Protein AF-A0A399IGV0-F1 (afdb_monomer)

Secondary structure (DSSP, 8-state):
--HHHHHHHHHHHHHTT---EEEEEE-TTS-EEEEEEEETTEEEEEEE---TT--S-HHHHTEEEEPHHHHHHHHHH-SEEEE-

Solvent-accessible surface area (backbone atoms only — not comparable to full-atom values): 4775 Å² total; per-residue (Å²): 130,48,58,66,53,51,54,52,51,51,52,48,36,58,74,67,68,48,52,74,38,38,39,38,29,17,31,88,86,70,47,68,44,27,37,38,41,35,35,92,92,42,80,46,41,33,37,23,56,78,58,96,83,52,91,63,75,41,59,71,81,40,57,42,81,39,55,75,70,60,43,47,61,50,39,70,64,39,64,46,80,48,80,96

pLDDT: mean 71.91, std 9.55, range [51.44, 84.38]

Nearest PDB structures (foldseek):
  2zgn-assembly1_A  TM=4.960E-01  e=7.794E-01  Cyclocybe aegerita
  2zgt-assembly1_A  TM=5.280E-01  e=1.115E+00  Cyclocybe aegerita
  2r0f-assembly1_A  TM=4.039E-01  e=3.902E+00  unclassified

Sequence (84 aa):
MIQIYINEIIKKRISENNLNTTILLTDAANFIIGKVIINDSGINFWCYEYSRNDTTEPWEKNKKKLSAGEFQLLCERAHEIKFL

Radius of gyration: 12.64 Å; Cα contacts (8 Å, |Δi|>4): 135; chains: 1; bounding box: 35×23×29 Å

Mean predicted aligned error: 8.33 Å

Organism: NCBI:txid225345

Foldseek 3Di:
DQLVVVVVVLVVCVVVVVQAKKKFFAAPVRDTQWIWGRHPVGIWIWGFDDDVPDPPPRRPPRIDTDDPVVVSVVSVRGDDMDID

Structure (mmCIF, N/CA/C/O backbone):
data_AF-A0A399IGV0-F1
#
_entry.id   AF-A0A399IGV0-F1
#
loop_
_atom_site.group_PDB
_atom_site.id
_atom_site.type_symbol
_atom_site.label_atom_id
_atom_site.label_alt_id
_atom_site.label_comp_id
_atom_site.label_asym_id
_atom_site.label_entity_id
_atom_site.label_seq_id
_atom_site.pdbx_PDB_ins_code
_atom_site.Cartn_x
_atom_site.Cartn_y
_atom_site.Cartn_z
_atom_site.occupancy
_atom_site.B_iso_or_equiv
_atom_site.auth_seq_id
_atom_site.auth_comp_id
_atom_site.auth_asym_id
_atom_site.auth_atom_id
_atom_site.pdbx_PDB_model_num
ATOM 1 N N . MET A 1 1 ? -8.247 0.866 -13.809 1.00 56.78 1 MET A N 1
ATOM 2 C CA . MET A 1 1 ? -9.375 0.437 -12.946 1.00 56.78 1 MET A CA 1
ATOM 3 C C . MET A 1 1 ? -8.857 -0.322 -11.706 1.00 56.78 1 MET A C 1
ATOM 5 O O . MET A 1 1 ? -9.361 -1.383 -11.377 1.00 56.78 1 MET A O 1
ATOM 9 N N . ILE A 1 2 ? -7.839 0.213 -11.014 1.00 56.03 2 ILE A N 1
ATOM 10 C CA . ILE A 1 2 ? -7.137 -0.458 -9.891 1.00 56.03 2 ILE A CA 1
ATOM 11 C C . ILE A 1 2 ? -7.688 -0.012 -8.524 1.00 56.03 2 ILE A C 1
ATOM 13 O O . ILE A 1 2 ? -7.703 -0.782 -7.569 1.00 56.03 2 ILE A O 1
ATOM 17 N N . GLN A 1 3 ? -8.243 1.201 -8.447 1.00 51.44 3 GLN A N 1
ATOM 18 C CA . GLN A 1 3 ? -8.851 1.762 -7.237 1.00 51.44 3 GLN A CA 1
ATOM 19 C C . GLN A 1 3 ? -10.004 0.913 -6.685 1.00 51.44 3 GLN A C 1
ATOM 21 O O . GLN A 1 3 ? -10.065 0.651 -5.485 1.00 51.44 3 GLN A O 1
ATOM 26 N N . ILE A 1 4 ? -10.913 0.473 -7.563 1.00 56.91 4 ILE A N 1
ATOM 27 C CA . ILE A 1 4 ? -12.041 -0.387 -7.174 1.00 56.91 4 ILE A CA 1
ATOM 28 C C . ILE A 1 4 ? -11.494 -1.688 -6.580 1.00 56.91 4 ILE A C 1
ATOM 30 O O . ILE A 1 4 ? -11.948 -2.126 -5.531 1.00 56.91 4 ILE A O 1
ATOM 34 N N . TYR A 1 5 ? -10.449 -2.245 -7.191 1.00 65.62 5 TYR A N 1
ATOM 35 C CA . TYR A 1 5 ? -9.848 -3.497 -6.754 1.00 65.62 5 TYR A CA 1
ATOM 36 C C . TYR A 1 5 ? -9.198 -3.386 -5.364 1.00 65.62 5 TYR A C 1
ATOM 38 O O . TYR A 1 5 ? -9.417 -4.253 -4.525 1.00 65.62 5 TYR A O 1
ATOM 46 N N . ILE A 1 6 ? -8.492 -2.288 -5.061 1.00 65.06 6 ILE A N 1
ATOM 47 C CA . ILE A 1 6 ? -7.896 -2.060 -3.730 1.00 65.06 6 ILE A CA 1
ATOM 48 C C . ILE A 1 6 ? -8.965 -1.906 -2.651 1.00 65.06 6 ILE A C 1
ATOM 50 O O . ILE A 1 6 ? -8.846 -2.518 -1.592 1.00 65.06 6 ILE A O 1
ATOM 54 N N . ASN A 1 7 ? -10.021 -1.132 -2.909 1.00 67.06 7 ASN A N 1
ATOM 55 C CA . ASN A 1 7 ? -11.105 -0.974 -1.940 1.00 67.06 7 ASN A CA 1
ATOM 56 C C . ASN A 1 7 ? -11.808 -2.304 -1.649 1.00 67.06 7 ASN A C 1
ATOM 58 O O . ASN A 1 7 ? -12.084 -2.602 -0.490 1.00 67.06 7 ASN A O 1
ATOM 62 N N . GLU A 1 8 ? -12.056 -3.124 -2.669 1.00 70.00 8 GLU A N 1
ATOM 63 C CA . GLU A 1 8 ? -12.660 -4.448 -2.491 1.00 70.00 8 GLU A CA 1
ATOM 64 C C . GLU A 1 8 ? -11.723 -5.415 -1.749 1.00 70.00 8 GLU A C 1
ATOM 66 O O . GLU A 1 8 ? -12.165 -6.139 -0.859 1.00 70.00 8 GLU A O 1
ATOM 71 N N . ILE A 1 9 ? -10.416 -5.370 -2.024 1.00 69.94 9 ILE A N 1
ATOM 72 C CA . ILE A 1 9 ? -9.398 -6.130 -1.286 1.00 69.94 9 ILE A CA 1
ATOM 73 C C . ILE A 1 9 ? -9.365 -5.727 0.193 1.00 69.94 9 ILE A C 1
ATOM 75 O O . ILE A 1 9 ? -9.363 -6.595 1.066 1.00 69.94 9 ILE A O 1
ATOM 79 N N . ILE A 1 10 ? -9.335 -4.424 0.483 1.00 68.31 10 ILE A N 1
ATOM 80 C CA . ILE A 1 10 ? -9.303 -3.901 1.853 1.00 68.31 10 ILE A CA 1
ATOM 81 C C . ILE A 1 10 ? -10.569 -4.333 2.598 1.00 68.31 10 ILE A C 1
ATOM 83 O O . ILE A 1 10 ? -10.473 -4.897 3.687 1.00 68.31 10 ILE A O 1
ATOM 87 N N . LYS A 1 11 ? -11.751 -4.140 1.995 1.00 70.38 11 LYS A N 1
ATOM 88 C CA . LYS A 1 11 ? -13.031 -4.578 2.571 1.00 70.38 11 LYS A CA 1
ATOM 89 C C . LYS A 1 11 ? -13.039 -6.078 2.852 1.00 70.38 11 LYS A C 1
ATOM 91 O O . LYS A 1 11 ? -13.438 -6.486 3.940 1.00 70.38 11 LYS A O 1
ATOM 96 N N . LYS A 1 12 ? -12.556 -6.888 1.905 1.00 72.56 12 LYS A N 1
ATOM 97 C CA . LYS A 1 12 ? -12.464 -8.342 2.057 1.00 72.56 12 LYS A CA 1
ATOM 98 C C . LYS A 1 12 ? -11.565 -8.723 3.234 1.00 72.56 12 LYS A C 1
ATOM 100 O O . LYS A 1 12 ? -11.989 -9.489 4.092 1.00 72.56 12 LYS A O 1
ATOM 105 N N . ARG A 1 13 ? -10.366 -8.144 3.338 1.00 68.12 13 ARG A N 1
ATOM 106 C CA . ARG A 1 13 ? -9.423 -8.434 4.434 1.00 68.12 13 ARG A CA 1
ATOM 107 C C . ARG A 1 13 ? -9.946 -8.017 5.806 1.00 68.12 13 ARG A C 1
ATOM 109 O O . ARG A 1 13 ? -9.758 -8.755 6.769 1.00 68.12 13 ARG A O 1
ATOM 116 N N . ILE A 1 14 ? -10.647 -6.886 5.884 1.00 67.00 14 ILE A N 1
ATOM 117 C CA . ILE A 1 14 ? -11.332 -6.461 7.112 1.00 67.00 14 ILE A CA 1
ATOM 118 C C . ILE A 1 14 ? -12.435 -7.460 7.477 1.00 67.00 14 ILE A C 1
ATOM 120 O O . ILE A 1 14 ? -12.527 -7.866 8.630 1.00 67.00 14 ILE A O 1
ATOM 124 N N . SER A 1 15 ? -13.234 -7.911 6.502 1.00 68.25 15 SER A N 1
ATOM 125 C CA . SER A 1 15 ? -14.293 -8.902 6.744 1.00 68.25 15 SER A CA 1
ATOM 126 C C . SER A 1 15 ? -13.761 -10.280 7.160 1.00 68.25 15 SER A C 1
ATOM 128 O O . SER A 1 15 ? -14.415 -10.985 7.920 1.00 68.25 15 SER A O 1
ATOM 130 N N . GLU A 1 16 ? -12.552 -10.642 6.720 1.00 73.31 16 GLU A N 1
ATOM 131 C CA . GLU A 1 16 ? -11.843 -11.867 7.118 1.00 73.31 16 GLU A CA 1
ATOM 132 C C . GLU A 1 16 ? -11.172 -11.754 8.503 1.00 73.31 16 GLU A C 1
ATOM 134 O O . GLU A 1 16 ? -10.489 -12.683 8.927 1.00 73.31 16 GLU A O 1
ATOM 139 N N . ASN A 1 17 ? -11.346 -10.629 9.211 1.00 65.12 17 ASN A N 1
ATOM 140 C CA . ASN A 1 17 ? -10.711 -10.325 10.497 1.00 65.12 17 ASN A CA 1
ATOM 141 C C . ASN A 1 17 ? -9.171 -10.405 10.457 1.00 65.12 17 ASN A C 1
ATOM 143 O O . ASN A 1 17 ? -8.507 -10.628 11.468 1.00 65.12 17 ASN A O 1
ATOM 147 N N . ASN A 1 18 ? -8.589 -10.224 9.267 1.00 66.06 18 ASN A N 1
ATOM 148 C CA . ASN A 1 18 ? -7.160 -10.365 9.024 1.00 66.06 18 ASN A CA 1
ATOM 149 C C . ASN A 1 18 ? -6.470 -8.999 9.168 1.00 66.06 18 ASN A C 1
ATOM 151 O O . ASN A 1 18 ? -5.921 -8.428 8.219 1.00 66.06 18 ASN A O 1
ATOM 155 N N . LEU A 1 19 ? -6.566 -8.458 10.387 1.00 63.97 19 LEU A N 1
ATOM 156 C CA . LEU A 1 19 ? -6.116 -7.129 10.815 1.00 63.97 19 LEU A CA 1
ATOM 157 C C . LEU A 1 19 ? -4.585 -7.018 10.921 1.00 63.97 19 LEU A C 1
ATOM 159 O O . LEU A 1 19 ? -4.088 -6.302 11.766 1.00 63.97 19 LEU A O 1
ATOM 163 N N . ASN A 1 20 ? -3.805 -7.743 10.124 1.00 73.88 20 ASN A N 1
ATOM 164 C CA . ASN A 1 20 ? -2.350 -7.563 10.034 1.00 73.88 20 ASN A CA 1
ATOM 165 C C . ASN A 1 20 ? -1.887 -7.849 8.605 1.00 73.88 20 ASN A C 1
ATOM 167 O O . ASN A 1 20 ? -1.014 -8.675 8.361 1.00 73.88 20 ASN A O 1
ATOM 171 N N . THR A 1 21 ? -2.519 -7.181 7.641 1.00 75.81 21 THR A N 1
ATOM 172 C CA . THR A 1 21 ? -2.194 -7.354 6.221 1.00 75.81 21 THR A CA 1
ATOM 173 C C . THR A 1 21 ? -1.384 -6.165 5.726 1.00 75.81 21 THR A C 1
ATOM 175 O O . THR A 1 21 ? -1.776 -5.010 5.927 1.00 75.81 21 THR A O 1
ATOM 178 N N . THR A 1 22 ? -0.293 -6.444 5.011 1.00 81.75 22 THR A N 1
ATOM 179 C CA . THR A 1 22 ? 0.424 -5.422 4.246 1.00 81.75 22 THR A CA 1
ATOM 180 C C . THR A 1 22 ? 0.183 -5.636 2.759 1.00 81.75 22 THR A C 1
ATOM 182 O O . THR A 1 22 ? 0.407 -6.711 2.210 1.00 81.75 22 THR A O 1
ATOM 185 N N . ILE A 1 23 ? -0.284 -4.587 2.094 1.00 81.50 23 ILE A N 1
ATOM 186 C CA . ILE A 1 23 ? -0.487 -4.562 0.649 1.00 81.50 23 ILE A CA 1
ATOM 187 C C . ILE A 1 23 ? 0.579 -3.650 0.062 1.00 81.50 23 ILE A C 1
ATOM 189 O O . ILE A 1 23 ? 0.708 -2.503 0.482 1.00 81.50 23 ILE A O 1
ATOM 193 N N . LEU A 1 24 ? 1.329 -4.136 -0.915 1.00 80.12 24 LEU A N 1
ATOM 194 C CA . LEU A 1 24 ? 2.314 -3.363 -1.656 1.00 80.12 24 LEU A CA 1
ATOM 195 C C . LEU A 1 24 ? 1.759 -2.988 -3.027 1.00 80.12 24 LEU A C 1
ATOM 197 O O . LEU A 1 24 ? 1.147 -3.809 -3.706 1.00 80.12 24 LEU A O 1
ATOM 201 N N . LEU A 1 25 ? 2.011 -1.751 -3.438 1.00 79.75 25 LEU A N 1
ATOM 202 C CA . LEU A 1 25 ? 1.760 -1.273 -4.790 1.00 79.75 25 LEU A CA 1
ATOM 203 C C . LEU A 1 25 ? 3.078 -1.225 -5.540 1.00 79.75 25 LEU A C 1
ATOM 205 O O . LEU A 1 25 ? 4.016 -0.577 -5.066 1.00 79.75 25 LEU A O 1
ATOM 209 N N . THR A 1 26 ? 3.133 -1.857 -6.707 1.00 79.75 26 THR A N 1
ATOM 210 C CA . THR A 1 26 ? 4.305 -1.821 -7.580 1.00 79.75 26 THR A CA 1
ATOM 211 C C . THR A 1 26 ? 4.003 -1.156 -8.914 1.00 79.75 26 THR A C 1
ATOM 213 O O . THR A 1 26 ? 2.886 -1.242 -9.427 1.00 79.75 26 THR A O 1
ATOM 216 N N . ASP A 1 27 ? 4.994 -0.471 -9.481 1.00 79.12 27 ASP A N 1
ATOM 217 C CA . ASP A 1 27 ? 4.931 0.049 -10.847 1.00 79.12 27 ASP A CA 1
ATOM 218 C C . ASP A 1 27 ? 5.221 -1.042 -11.897 1.00 79.12 27 ASP A C 1
ATOM 220 O O . ASP A 1 27 ? 5.449 -2.210 -11.572 1.00 79.12 27 ASP A O 1
ATOM 224 N N . ALA A 1 28 ? 5.203 -0.666 -13.179 1.00 76.81 28 ALA A N 1
ATOM 225 C CA . ALA A 1 28 ? 5.433 -1.590 -14.294 1.00 76.81 28 ALA A CA 1
ATOM 226 C C . ALA A 1 28 ? 6.858 -2.173 -14.331 1.00 76.81 28 ALA A C 1
ATOM 228 O O . ALA A 1 28 ? 7.095 -3.182 -14.989 1.00 76.81 28 ALA A O 1
ATOM 229 N N . ALA A 1 29 ? 7.804 -1.555 -13.625 1.00 78.62 29 ALA A N 1
ATOM 230 C CA . ALA A 1 29 ? 9.166 -2.041 -13.480 1.00 78.62 29 ALA A CA 1
ATOM 231 C C . ALA A 1 29 ? 9.360 -2.842 -12.175 1.00 78.62 29 ALA A C 1
ATOM 233 O O . ALA A 1 29 ? 10.493 -3.126 -11.797 1.00 78.62 29 ALA A O 1
ATOM 234 N N . ASN A 1 30 ? 8.264 -3.263 -11.525 1.00 74.12 30 ASN A N 1
ATOM 235 C CA . ASN A 1 30 ? 8.242 -4.022 -10.272 1.00 74.12 30 ASN A CA 1
ATOM 236 C C . ASN A 1 30 ? 8.798 -3.275 -9.045 1.00 74.12 30 ASN A C 1
ATOM 238 O O . ASN A 1 30 ? 9.069 -3.906 -8.021 1.00 74.12 30 ASN A O 1
ATOM 242 N N . PHE A 1 31 ? 8.917 -1.947 -9.093 1.00 75.94 31 PHE A N 1
ATOM 243 C CA . PHE A 1 31 ? 9.343 -1.160 -7.935 1.00 75.94 31 PHE A CA 1
ATOM 244 C C . PHE A 1 31 ? 8.170 -0.834 -7.023 1.00 75.94 31 PHE A C 1
ATOM 246 O O . PHE A 1 31 ? 7.101 -0.459 -7.496 1.00 75.94 31 PHE A O 1
ATOM 253 N N . ILE A 1 32 ? 8.374 -0.933 -5.707 1.00 79.06 32 ILE A N 1
ATOM 254 C CA . ILE A 1 32 ? 7.352 -0.585 -4.716 1.00 79.06 32 ILE A CA 1
ATOM 255 C C . ILE A 1 32 ? 7.193 0.939 -4.679 1.00 79.06 32 ILE A C 1
ATOM 257 O O . ILE A 1 32 ? 8.109 1.656 -4.286 1.00 79.06 32 ILE A O 1
ATOM 261 N N . ILE A 1 33 ? 6.010 1.425 -5.045 1.00 79.62 33 ILE A N 1
ATOM 262 C CA . ILE A 1 33 ? 5.661 2.854 -5.054 1.00 79.62 33 ILE A CA 1
ATOM 263 C C . ILE A 1 33 ? 4.784 3.252 -3.864 1.00 79.62 33 ILE A C 1
ATOM 265 O O . ILE A 1 33 ? 4.691 4.429 -3.518 1.00 79.62 33 ILE A O 1
ATOM 269 N N . GLY A 1 34 ? 4.155 2.278 -3.203 1.00 80.94 34 GLY A N 1
ATOM 270 C CA . GLY A 1 34 ? 3.363 2.516 -2.004 1.00 80.94 34 GLY A CA 1
ATOM 271 C C . GLY A 1 34 ? 3.051 1.252 -1.222 1.00 80.94 34 GLY A C 1
ATOM 272 O O . GLY A 1 34 ? 3.252 0.137 -1.701 1.00 80.94 34 GLY A O 1
ATOM 273 N N . LYS A 1 35 ? 2.542 1.438 -0.004 1.00 83.38 35 LYS A N 1
ATOM 274 C CA . LYS A 1 35 ? 1.992 0.363 0.819 1.00 83.38 35 LYS A CA 1
ATOM 275 C C . LYS A 1 35 ? 0.716 0.784 1.539 1.00 83.38 35 LYS A C 1
ATOM 277 O O . LYS A 1 35 ? 0.562 1.939 1.939 1.00 83.38 35 LYS A O 1
ATOM 282 N N . VAL A 1 36 ? -0.148 -0.192 1.774 1.00 83.50 36 VAL A N 1
ATOM 283 C CA . VAL A 1 36 ? -1.253 -0.125 2.729 1.00 83.50 36 VAL A CA 1
ATOM 284 C C . VAL A 1 36 ? -0.929 -1.067 3.872 1.00 83.50 36 VAL A C 1
ATOM 286 O O . VAL A 1 36 ? -0.611 -2.229 3.637 1.00 83.50 36 VAL A O 1
ATOM 289 N N . ILE A 1 37 ? -1.019 -0.576 5.100 1.00 83.38 37 ILE A N 1
ATOM 290 C CA . ILE A 1 37 ? -0.954 -1.408 6.301 1.00 83.38 37 ILE A CA 1
ATOM 291 C C . ILE A 1 37 ? -2.339 -1.377 6.931 1.00 83.38 37 ILE A C 1
ATOM 293 O O . ILE A 1 37 ? -2.828 -0.298 7.269 1.00 83.38 37 ILE A O 1
ATOM 297 N N . ILE A 1 38 ? -2.960 -2.544 7.072 1.00 81.69 38 ILE A N 1
ATOM 298 C CA . ILE A 1 38 ? -4.234 -2.712 7.772 1.00 81.69 38 ILE A CA 1
ATOM 299 C C . ILE A 1 38 ? -3.912 -3.364 9.108 1.00 81.69 38 ILE A C 1
ATOM 301 O O . ILE A 1 38 ? -3.461 -4.511 9.120 1.00 81.69 38 ILE A O 1
ATOM 305 N N . ASN A 1 39 ? -4.113 -2.627 10.202 1.00 80.38 39 ASN A N 1
ATOM 306 C CA . ASN A 1 39 ? -3.921 -3.143 11.551 1.00 80.38 39 ASN A CA 1
ATOM 307 C C . ASN A 1 39 ? -5.030 -2.747 12.534 1.00 80.38 39 ASN A C 1
ATOM 309 O O . ASN A 1 39 ? -5.969 -2.045 12.161 1.00 80.38 39 ASN A O 1
ATOM 313 N N . ASP A 1 40 ? -4.911 -3.170 13.796 1.00 76.06 40 ASP A N 1
ATOM 314 C CA . ASP A 1 40 ? -5.852 -2.821 14.876 1.00 76.06 40 ASP A CA 1
ATOM 315 C C . ASP A 1 40 ? -5.995 -1.302 15.086 1.00 76.06 40 ASP A C 1
ATOM 317 O O . ASP A 1 40 ? -7.002 -0.823 15.600 1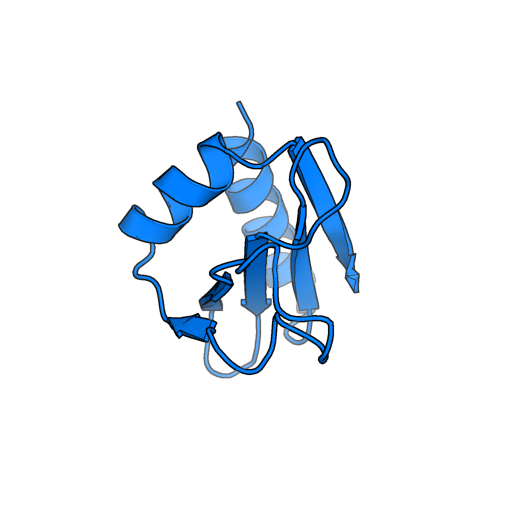.00 76.06 40 ASP A O 1
ATOM 321 N N . SER A 1 41 ? -4.996 -0.519 14.664 1.00 76.12 41 SER A N 1
ATOM 322 C CA . SE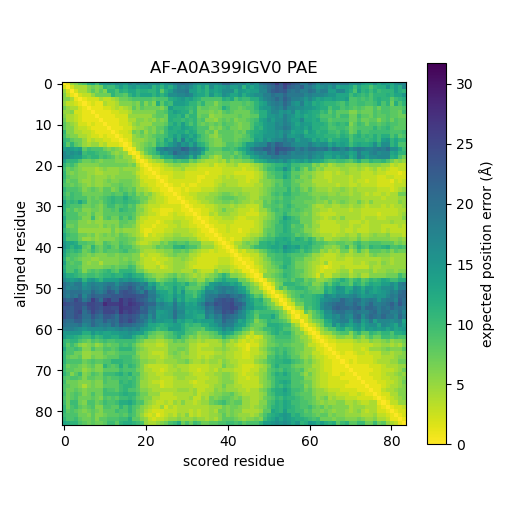R A 1 41 ? -5.029 0.950 14.698 1.00 76.12 41 SER A CA 1
ATOM 323 C C . SER A 1 41 ? -5.694 1.574 13.460 1.00 76.12 41 SER A C 1
ATOM 325 O O . SER A 1 41 ? -5.743 2.799 13.342 1.00 76.12 41 SER A O 1
ATOM 327 N N . GLY A 1 42 ? -6.191 0.758 12.527 1.00 76.06 42 GLY A N 1
ATOM 328 C CA . GLY A 1 42 ? -6.861 1.170 11.298 1.00 76.06 42 GLY A CA 1
ATOM 329 C C . GLY A 1 42 ? -6.022 0.973 10.031 1.00 76.06 42 GLY A C 1
ATOM 330 O O . GLY A 1 42 ? -5.082 0.181 9.972 1.00 76.06 42 GLY A O 1
ATOM 331 N N . ILE A 1 43 ? -6.389 1.702 8.975 1.00 81.06 43 ILE A N 1
ATOM 332 C CA . ILE A 1 43 ? -5.744 1.615 7.659 1.00 81.06 43 ILE A CA 1
ATOM 333 C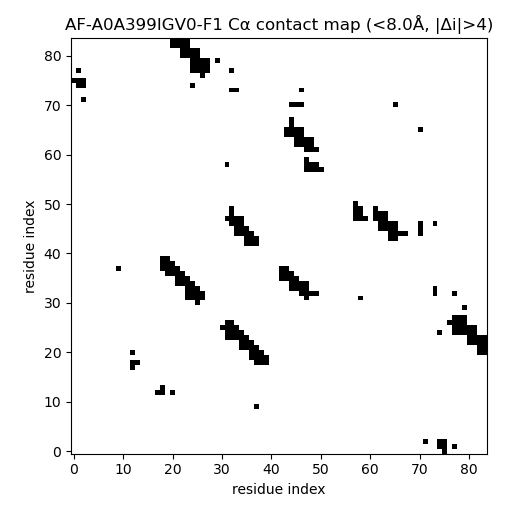 C . ILE A 1 43 ? -4.760 2.773 7.509 1.00 81.06 43 ILE A C 1
ATOM 335 O O . ILE A 1 43 ? -5.137 3.941 7.607 1.00 81.06 43 ILE A O 1
ATOM 339 N N . ASN A 1 44 ? -3.497 2.459 7.235 1.00 83.88 44 ASN A N 1
ATOM 340 C CA . ASN A 1 44 ? -2.450 3.446 7.009 1.00 83.88 44 ASN A CA 1
ATOM 341 C C . ASN A 1 44 ? -1.914 3.352 5.580 1.00 83.88 44 ASN A C 1
ATOM 343 O O . ASN A 1 44 ? -1.432 2.300 5.156 1.00 83.88 44 ASN A O 1
ATOM 347 N N . PHE A 1 45 ? -1.950 4.477 4.869 1.00 83.25 45 PHE A N 1
ATOM 348 C CA . PHE A 1 45 ? -1.456 4.606 3.503 1.00 83.25 45 PHE A CA 1
ATOM 349 C C . PHE A 1 45 ? -0.083 5.263 3.491 1.00 83.25 45 PHE A C 1
ATOM 351 O O . PHE A 1 45 ? 0.126 6.304 4.119 1.00 83.25 45 PHE A O 1
ATOM 358 N N . TRP A 1 46 ? 0.841 4.680 2.743 1.00 83.25 46 TRP A N 1
ATOM 359 C CA . TRP A 1 46 ? 2.182 5.216 2.570 1.00 83.25 46 TRP A CA 1
ATOM 360 C C . TRP A 1 46 ? 2.541 5.214 1.092 1.00 83.25 46 TRP A C 1
ATOM 362 O O . TRP A 1 46 ? 2.285 4.231 0.396 1.00 83.25 46 TRP A O 1
ATOM 372 N N . CYS A 1 47 ? 3.166 6.288 0.624 1.00 81.44 47 CYS A N 1
ATOM 373 C CA . CYS A 1 47 ? 3.931 6.252 -0.615 1.00 81.44 47 CYS A CA 1
ATOM 374 C C . CYS A 1 47 ? 5.417 6.166 -0.318 1.00 81.44 47 CYS A C 1
ATOM 376 O O . CYS A 1 47 ? 5.886 6.552 0.757 1.00 81.44 47 CYS A O 1
ATOM 378 N N . TYR A 1 48 ? 6.133 5.676 -1.316 1.00 76.31 48 TYR A N 1
ATOM 379 C CA . TYR A 1 48 ? 7.576 5.644 -1.336 1.00 76.31 48 TYR A CA 1
ATOM 380 C C . TYR A 1 48 ? 8.046 6.470 -2.520 1.00 76.31 48 TYR A C 1
ATOM 382 O O . TYR A 1 48 ? 7.724 6.167 -3.671 1.00 76.31 48 TYR A O 1
ATOM 390 N N . GLU A 1 49 ? 8.782 7.539 -2.240 1.00 64.50 49 GLU A N 1
ATOM 391 C CA . GLU A 1 49 ? 9.437 8.298 -3.296 1.00 64.50 49 GLU A CA 1
ATOM 392 C C . GLU A 1 49 ? 10.723 7.577 -3.690 1.00 64.50 49 GLU A C 1
ATOM 394 O O . GLU A 1 49 ? 11.724 7.580 -2.970 1.00 64.50 49 GLU A O 1
ATOM 399 N N . TYR A 1 50 ? 10.679 6.914 -4.846 1.00 61.56 50 TYR A N 1
ATOM 400 C CA . TYR A 1 50 ? 11.855 6.265 -5.398 1.00 61.56 50 TYR A CA 1
ATOM 401 C C . TYR A 1 50 ? 12.792 7.323 -5.983 1.00 61.56 50 TYR A C 1
ATOM 403 O O . TYR A 1 50 ? 12.500 7.931 -7.015 1.00 61.56 50 TYR A O 1
ATOM 411 N N . SER A 1 51 ? 13.950 7.515 -5.355 1.00 53.34 51 SER A N 1
ATOM 412 C CA . SER A 1 51 ? 15.084 8.136 -6.030 1.00 53.34 51 SER A CA 1
ATOM 413 C C . SER A 1 51 ? 15.810 7.042 -6.803 1.00 53.34 51 SER A C 1
ATOM 415 O O . SER A 1 51 ? 16.378 6.134 -6.201 1.00 53.34 51 SER A O 1
ATOM 417 N N . ARG A 1 52 ? 15.815 7.121 -8.142 1.00 53.50 52 ARG A N 1
ATOM 418 C CA . ARG A 1 52 ? 16.527 6.160 -9.013 1.00 53.50 52 ARG A CA 1
ATOM 419 C C . ARG A 1 52 ? 18.022 6.011 -8.695 1.00 53.50 52 ARG A C 1
ATOM 421 O O . ARG A 1 52 ? 18.635 5.063 -9.172 1.00 53.50 52 ARG A O 1
ATOM 428 N N . ASN A 1 53 ? 18.581 6.915 -7.896 1.00 54.94 53 ASN A N 1
ATOM 429 C CA . ASN A 1 53 ? 20.001 6.982 -7.579 1.00 54.94 53 ASN A CA 1
ATOM 430 C C . ASN A 1 53 ? 20.365 6.418 -6.196 1.00 54.94 53 ASN A C 1
ATOM 432 O O . ASN A 1 53 ? 21.543 6.435 -5.853 1.00 54.94 53 ASN A O 1
ATOM 436 N N . ASP A 1 54 ? 19.404 5.955 -5.388 1.00 51.91 54 ASP A N 1
ATOM 437 C CA . ASP A 1 54 ? 19.693 5.473 -4.032 1.00 51.91 54 ASP A CA 1
ATOM 438 C C . ASP A 1 54 ? 19.655 3.938 -3.986 1.00 51.91 54 ASP A C 1
ATOM 440 O O . ASP A 1 54 ? 18.601 3.308 -4.050 1.00 51.91 54 ASP A O 1
ATOM 444 N N . THR A 1 55 ? 20.839 3.327 -3.918 1.00 52.66 55 THR A N 1
ATOM 445 C CA . THR A 1 55 ? 21.040 1.870 -3.832 1.00 52.66 55 THR A CA 1
ATOM 446 C C . THR A 1 55 ? 20.794 1.310 -2.427 1.00 52.66 55 THR A C 1
ATOM 448 O O . THR A 1 55 ? 20.923 0.107 -2.216 1.00 52.66 55 THR A O 1
ATOM 451 N N . THR A 1 56 ? 20.472 2.163 -1.450 1.00 52.75 56 THR A N 1
ATOM 452 C CA . THR A 1 56 ? 20.188 1.766 -0.064 1.00 52.75 56 THR A CA 1
ATOM 453 C C . THR A 1 56 ? 18.683 1.676 0.126 1.00 52.75 56 THR A C 1
ATOM 455 O O . THR A 1 56 ? 18.057 2.729 0.112 1.00 52.75 56 THR A O 1
ATOM 458 N N . GLU A 1 57 ? 18.127 0.464 0.288 1.00 55.41 57 GLU A N 1
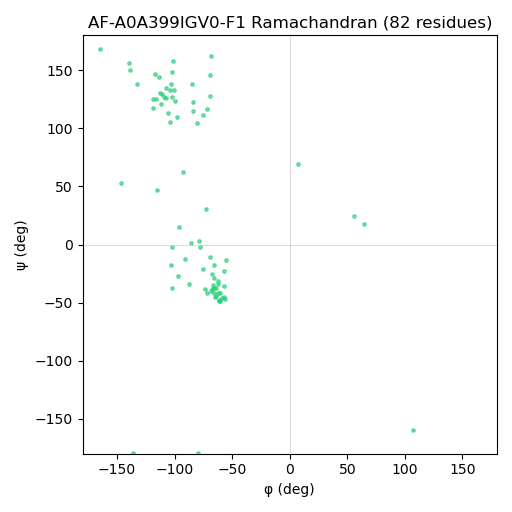ATOM 459 C CA . GLU A 1 57 ? 16.704 0.149 0.577 1.00 55.41 57 GLU A CA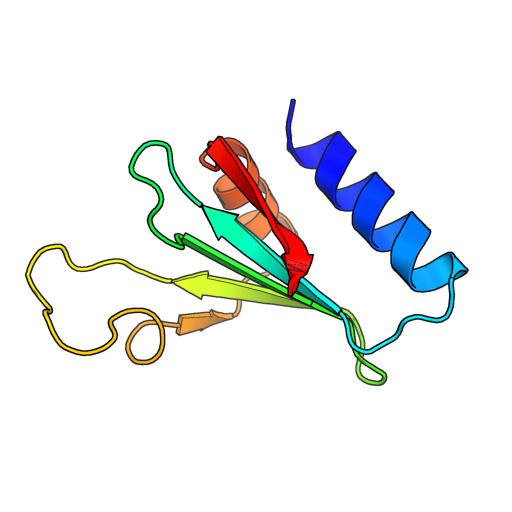 1
ATOM 460 C C . GLU A 1 57 ? 15.750 1.370 0.529 1.00 55.41 57 GLU A C 1
ATOM 462 O O . GLU A 1 57 ? 15.268 1.855 1.561 1.00 55.41 57 GLU A O 1
ATOM 467 N N . PRO A 1 58 ? 15.516 1.937 -0.675 1.00 52.84 58 PRO A N 1
ATOM 468 C CA . PRO A 1 58 ? 15.043 3.319 -0.831 1.00 52.84 58 PRO A CA 1
ATOM 469 C C . PRO A 1 58 ? 13.603 3.538 -0.352 1.00 52.84 58 PRO A C 1
ATOM 471 O O . PRO A 1 58 ? 13.159 4.677 -0.195 1.00 52.84 58 PRO A O 1
ATOM 474 N N . TRP A 1 59 ? 12.875 2.455 -0.073 1.00 57.94 59 TRP A N 1
ATOM 475 C CA . TRP A 1 59 ? 11.498 2.491 0.406 1.00 57.94 59 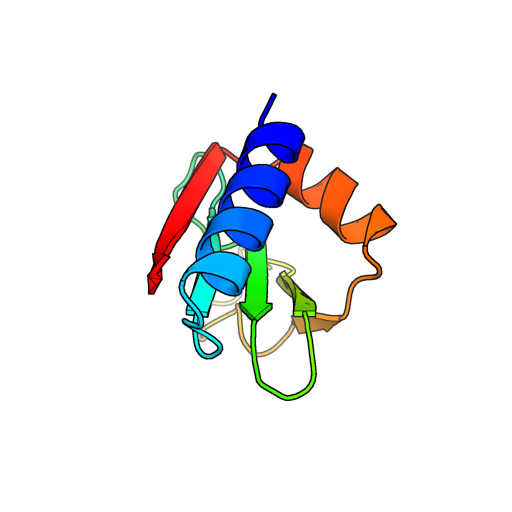TRP A CA 1
ATOM 476 C C . TRP A 1 59 ? 11.375 2.892 1.886 1.00 57.94 59 TRP A C 1
ATOM 478 O O . TRP A 1 59 ? 10.325 3.363 2.298 1.00 57.94 59 TRP A O 1
ATOM 488 N N . GLU A 1 60 ? 12.402 2.774 2.728 1.00 58.81 60 GLU A N 1
ATOM 489 C CA . GLU A 1 60 ? 12.272 3.174 4.145 1.00 58.81 60 GLU A CA 1
ATOM 490 C C . GLU A 1 60 ? 12.589 4.659 4.385 1.00 58.81 60 GLU A C 1
ATOM 492 O O . GLU A 1 60 ? 11.943 5.294 5.225 1.00 58.81 60 GLU A O 1
ATOM 497 N N . LYS A 1 61 ? 13.543 5.223 3.627 1.00 59.59 61 LYS A N 1
ATOM 498 C CA . LYS A 1 61 ? 14.057 6.590 3.835 1.00 59.59 61 LYS A CA 1
ATOM 499 C C . LYS A 1 61 ? 13.086 7.689 3.399 1.00 59.59 61 LYS A C 1
ATOM 501 O O . LYS A 1 61 ? 12.971 8.690 4.096 1.00 59.59 61 LYS A O 1
ATOM 506 N N . ASN A 1 62 ? 12.359 7.491 2.297 1.00 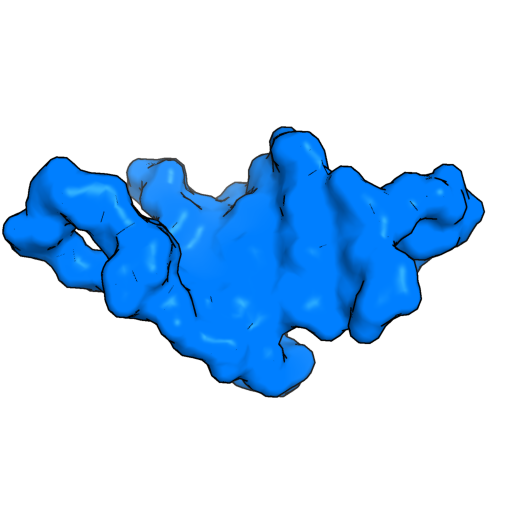68.88 62 ASN A N 1
ATOM 507 C CA . ASN A 1 62 ? 11.451 8.498 1.732 1.00 68.88 62 ASN A CA 1
ATOM 508 C C . ASN A 1 62 ? 9.988 8.040 1.785 1.00 68.88 62 ASN A C 1
ATOM 510 O O . ASN A 1 62 ? 9.258 8.104 0.792 1.00 68.88 62 ASN A O 1
ATOM 514 N N . LYS A 1 63 ? 9.559 7.525 2.946 1.00 76.94 63 LYS A N 1
ATOM 515 C CA . LYS A 1 63 ? 8.153 7.178 3.172 1.00 76.94 63 LYS A CA 1
ATOM 516 C C . LYS A 1 63 ? 7.371 8.407 3.616 1.00 76.94 63 LYS A C 1
ATOM 518 O O . LYS A 1 63 ? 7.670 9.008 4.646 1.00 76.94 63 LYS A O 1
ATOM 523 N N . LYS A 1 64 ? 6.323 8.746 2.873 1.00 82.94 64 LYS A N 1
ATOM 524 C CA . LYS A 1 64 ? 5.368 9.785 3.264 1.00 82.94 64 LYS A CA 1
ATOM 525 C C . LYS A 1 64 ? 4.023 9.132 3.549 1.00 82.94 64 LYS A C 1
ATOM 527 O O . LYS A 1 64 ? 3.528 8.325 2.759 1.00 82.94 64 LYS A O 1
ATOM 532 N N . LYS A 1 65 ? 3.437 9.463 4.702 1.00 84.38 65 LYS A N 1
ATOM 533 C CA . LYS A 1 65 ? 2.066 9.056 5.017 1.00 84.38 65 LYS A CA 1
ATOM 534 C C . LYS A 1 65 ? 1.125 9.833 4.105 1.00 84.38 65 LYS A C 1
ATOM 536 O O . LYS A 1 65 ? 1.216 11.057 4.038 1.00 84.38 65 LYS A O 1
ATOM 541 N N . LEU A 1 66 ? 0.251 9.120 3.411 1.00 80.81 66 LEU A N 1
ATOM 542 C CA . LEU A 1 66 ? -0.719 9.711 2.502 1.00 80.81 66 LEU A CA 1
ATOM 543 C C . LEU A 1 66 ? -2.104 9.756 3.139 1.00 80.81 66 LEU A C 1
ATOM 545 O O . LEU A 1 66 ? -2.490 8.875 3.912 1.00 80.81 66 LEU A O 1
ATOM 549 N N . SER A 1 67 ? -2.872 10.774 2.768 1.00 82.31 67 SER A N 1
ATOM 550 C CA . SER A 1 67 ? -4.325 10.732 2.901 1.00 82.31 67 SER A CA 1
ATOM 551 C C . SER A 1 67 ? -4.928 9.703 1.933 1.00 82.31 67 SER A C 1
ATOM 553 O O . SER A 1 67 ? -4.304 9.311 0.945 1.00 82.31 67 SER A O 1
ATOM 555 N N . ALA A 1 68 ? -6.172 9.284 2.180 1.00 76.31 68 ALA A N 1
ATOM 556 C CA . ALA A 1 68 ? -6.875 8.354 1.293 1.00 76.31 68 ALA A CA 1
ATOM 557 C C . ALA A 1 68 ? -6.987 8.882 -0.156 1.00 76.31 68 ALA A C 1
ATOM 559 O O . ALA A 1 68 ? -6.861 8.108 -1.102 1.00 76.31 68 ALA A O 1
ATOM 560 N N . GLY A 1 69 ? -7.163 10.199 -0.331 1.00 76.25 69 GLY A N 1
ATOM 561 C CA . GLY A 1 69 ? -7.231 10.840 -1.649 1.00 76.25 69 GLY A CA 1
ATOM 562 C C . GLY A 1 69 ? -5.881 10.892 -2.374 1.00 76.25 69 GLY A C 1
ATOM 563 O O . GLY A 1 69 ? -5.809 10.595 -3.561 1.00 76.25 69 GLY A O 1
ATOM 564 N N . GLU A 1 70 ? -4.783 11.196 -1.675 1.00 78.94 70 GLU A N 1
ATOM 565 C CA . GLU A 1 70 ? -3.443 11.134 -2.285 1.00 78.94 70 GLU A CA 1
ATOM 566 C C . GLU A 1 70 ? -3.063 9.694 -2.654 1.00 78.94 70 GLU A C 1
ATOM 568 O O . GLU A 1 70 ? -2.452 9.445 -3.694 1.00 78.94 70 GLU A O 1
ATOM 573 N N . PHE A 1 71 ? -3.447 8.727 -1.818 1.00 79.81 71 PHE A N 1
ATOM 574 C CA . PHE A 1 71 ? -3.202 7.317 -2.095 1.00 79.81 71 PHE A CA 1
ATOM 575 C C . PHE A 1 71 ? -3.997 6.824 -3.308 1.00 79.81 71 PHE A C 1
ATOM 577 O O . PHE A 1 71 ? -3.481 6.032 -4.092 1.00 79.81 71 PHE A O 1
ATOM 584 N N . GLN A 1 72 ? -5.214 7.329 -3.519 1.00 74.62 72 GLN A N 1
ATOM 585 C CA . GLN A 1 72 ? -6.003 7.037 -4.715 1.00 74.62 72 GLN A CA 1
ATOM 586 C C . GLN A 1 72 ? -5.242 7.392 -6.002 1.00 74.62 72 GLN A C 1
ATOM 588 O O . GLN A 1 72 ? -5.154 6.558 -6.901 1.00 74.62 72 GLN A O 1
ATOM 593 N N . LEU A 1 73 ? -4.626 8.576 -6.062 1.00 78.19 73 LEU A N 1
ATOM 594 C CA . LEU A 1 73 ? -3.818 8.996 -7.215 1.00 78.19 73 LEU A CA 1
ATOM 595 C C . LEU A 1 73 ? -2.598 8.085 -7.427 1.00 78.19 73 LEU A C 1
ATOM 597 O O . LEU A 1 73 ? -2.190 7.818 -8.556 1.00 78.19 73 LEU A O 1
ATOM 601 N N . LEU A 1 74 ? -2.016 7.570 -6.342 1.00 78.00 74 LEU A N 1
ATOM 602 C CA . LEU A 1 74 ? -0.918 6.607 -6.414 1.00 78.00 74 LEU A CA 1
ATOM 603 C C . LEU A 1 74 ? -1.378 5.252 -6.970 1.00 78.00 74 LEU A C 1
ATOM 605 O O . LEU A 1 74 ? -0.677 4.647 -7.778 1.00 78.00 74 LEU A O 1
ATOM 609 N N . CYS A 1 75 ? -2.568 4.793 -6.580 1.00 75.19 75 CYS A N 1
ATOM 610 C CA . CYS A 1 75 ? -3.159 3.546 -7.069 1.00 75.19 75 CYS A CA 1
ATOM 611 C C . CYS A 1 75 ? -3.424 3.575 -8.576 1.00 75.19 75 CYS A C 1
ATOM 613 O O . CYS A 1 75 ? -3.344 2.541 -9.232 1.00 75.19 75 CYS A O 1
ATOM 615 N N . GLU A 1 76 ? -3.734 4.745 -9.134 1.00 78.38 76 GLU A N 1
ATOM 616 C CA . GLU A 1 76 ? -3.902 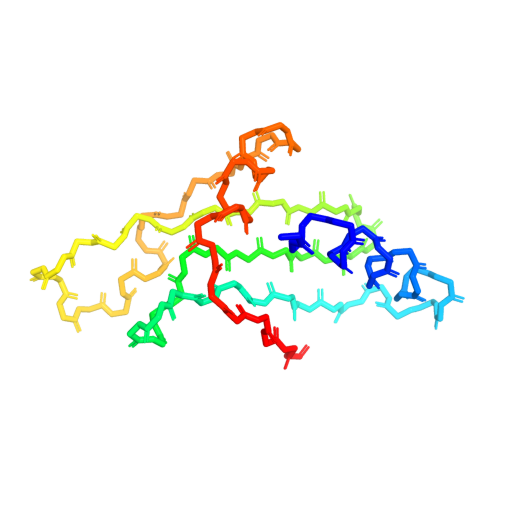4.926 -10.581 1.00 78.38 76 GLU A CA 1
ATOM 617 C C . GLU A 1 76 ? -2.588 4.757 -11.353 1.00 78.38 76 GLU A C 1
ATOM 619 O O . GLU A 1 76 ? -2.610 4.376 -12.522 1.00 78.38 76 GLU A O 1
ATOM 624 N N . ARG A 1 77 ? -1.448 4.996 -10.694 1.00 73.25 77 ARG A N 1
ATOM 625 C CA . ARG A 1 77 ? -0.101 4.817 -11.255 1.00 73.25 77 ARG A CA 1
ATOM 626 C C . ARG A 1 77 ? 0.479 3.422 -11.010 1.00 73.25 77 ARG A C 1
ATOM 628 O O . ARG A 1 77 ? 1.508 3.092 -11.597 1.00 73.25 77 ARG A O 1
ATOM 635 N N . ALA A 1 78 ? -0.139 2.632 -10.134 1.00 75.94 78 ALA A N 1
ATOM 636 C CA . ALA A 1 78 ? 0.287 1.268 -9.855 1.00 75.94 78 ALA A CA 1
ATOM 637 C C . ALA A 1 78 ? 0.015 0.362 -11.061 1.00 75.94 78 ALA A C 1
AT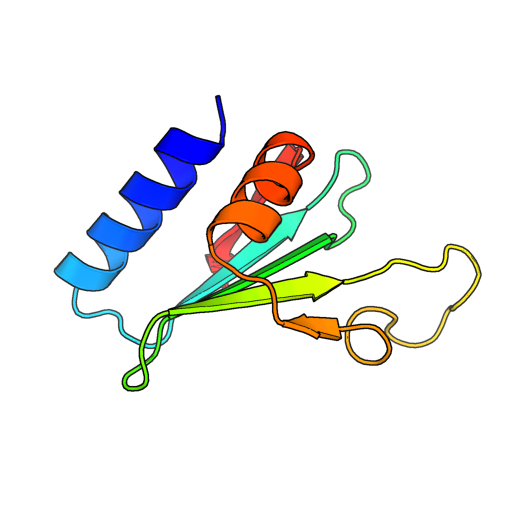OM 639 O O . ALA A 1 78 ? -0.968 0.529 -11.778 1.00 75.94 78 ALA A O 1
ATOM 640 N N . HIS A 1 79 ? 0.893 -0.610 -11.272 1.00 75.88 79 HIS A N 1
ATOM 641 C CA . HIS A 1 79 ? 0.742 -1.646 -12.288 1.00 75.88 79 HIS A CA 1
ATOM 642 C C . HIS A 1 79 ? 0.289 -2.971 -11.671 1.00 75.88 79 HIS A C 1
ATOM 644 O O . HIS A 1 79 ? -0.539 -3.670 -12.249 1.00 75.88 79 HIS A O 1
ATOM 650 N N . GLU A 1 80 ? 0.791 -3.293 -10.478 1.00 75.38 80 GLU A N 1
ATOM 651 C CA . GLU A 1 80 ? 0.499 -4.540 -9.777 1.00 75.38 80 GLU A CA 1
ATOM 652 C C . GLU A 1 80 ? 0.315 -4.297 -8.267 1.00 75.38 80 GLU A C 1
ATOM 654 O O . GLU A 1 80 ? 0.795 -3.309 -7.701 1.00 75.38 80 GLU A O 1
ATOM 659 N N . ILE A 1 81 ? -0.423 -5.206 -7.622 1.00 73.88 81 ILE A N 1
ATOM 660 C CA . ILE A 1 81 ? -0.640 -5.248 -6.176 1.00 73.88 81 ILE A CA 1
ATOM 661 C C . ILE A 1 81 ? -0.087 -6.567 -5.638 1.00 73.88 81 ILE A C 1
ATOM 663 O O . ILE A 1 81 ? -0.511 -7.635 -6.081 1.00 73.88 81 ILE A O 1
ATOM 667 N N . LYS A 1 82 ? 0.801 -6.498 -4.644 1.00 72.94 82 LYS A N 1
ATOM 668 C CA . LYS A 1 82 ? 1.372 -7.669 -3.962 1.00 72.94 82 LYS A CA 1
ATOM 669 C C . LYS A 1 82 ? 0.911 -7.724 -2.510 1.00 72.94 82 LYS A C 1
ATOM 671 O O . LYS A 1 82 ? 0.765 -6.693 -1.860 1.00 72.94 82 LYS A O 1
ATOM 676 N N . PHE A 1 83 ? 0.686 -8.930 -2.005 1.00 73.12 83 PHE A N 1
ATOM 677 C CA . PHE A 1 83 ? 0.292 -9.182 -0.619 1.00 73.12 83 PHE A CA 1
ATOM 678 C C . PHE A 1 83 ? 1.466 -9.782 0.144 1.00 73.12 83 PHE A C 1
ATOM 680 O O . PHE A 1 83 ? 2.113 -10.691 -0.377 1.00 73.12 83 PHE A O 1
ATOM 687 N N . LEU A 1 84 ? 1.712 -9.271 1.350 1.00 70.25 84 LEU A N 1
ATOM 688 C CA . LEU A 1 84 ? 2.675 -9.809 2.309 1.00 70.25 84 LEU A CA 1
ATOM 689 C C . LEU A 1 84 ? 1.952 -10.373 3.530 1.00 70.25 84 LEU A C 1
ATOM 691 O O . LEU A 1 84 ? 0.966 -9.728 3.966 1.00 70.25 84 LEU A O 1
#